Protein AF-A0A024U697-F1 (afdb_monomer_lite)

pLDDT: mean 77.36, std 19.33, range [42.03, 96.06]

Foldseek 3Di:
DDDDDDDPPPPPPPPPPPPCVPAPDDPLVVLVVQLVVCCVVCVPCSVVSVVSVVVSVVVVVVVVVVVVVCVVVVVHD

Structure (mmCIF, N/CA/C/O backbone):
data_AF-A0A024U697-F1
#
_entry.id   AF-A0A024U697-F1
#
loop_
_atom_site.group_PDB
_atom_site.id
_atom_site.type_symbol
_atom_site.label_atom_id
_atom_site.label_alt_id
_atom_site.label_comp_id
_atom_site.label_asym_id
_atom_site.la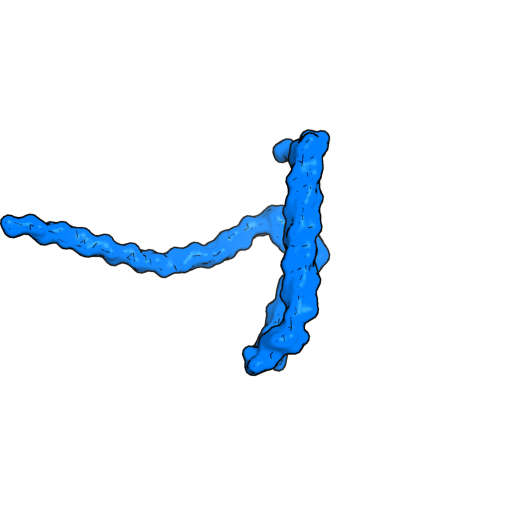bel_entity_id
_atom_site.label_seq_id
_atom_site.pdbx_PDB_ins_code
_atom_site.Cartn_x
_atom_site.Cartn_y
_atom_site.Cartn_z
_atom_site.occupancy
_atom_site.B_iso_or_equiv
_atom_site.auth_seq_id
_atom_site.auth_comp_id
_atom_site.auth_asym_id
_atom_site.auth_atom_id
_atom_site.pdbx_PDB_model_num
ATOM 1 N N . MET A 1 1 ? 21.358 -45.112 28.670 1.00 44.44 1 MET A N 1
ATOM 2 C CA . MET A 1 1 ? 20.553 -43.978 29.170 1.00 44.44 1 MET A CA 1
ATOM 3 C C . MET A 1 1 ? 21.184 -42.712 28.610 1.00 44.44 1 MET A C 1
ATOM 5 O O . MET A 1 1 ? 22.170 -42.255 29.163 1.00 44.44 1 MET A O 1
ATOM 9 N N . SER A 1 2 ? 20.715 -42.220 27.463 1.00 48.38 2 SER A N 1
ATOM 10 C CA . SER A 1 2 ? 21.266 -41.015 26.825 1.00 48.38 2 SER A CA 1
ATOM 11 C C . SER A 1 2 ? 20.142 -40.013 26.645 1.00 48.38 2 SER A C 1
ATOM 13 O O . SER A 1 2 ? 19.297 -40.162 25.765 1.00 48.38 2 SER A O 1
ATOM 15 N N . THR A 1 3 ? 20.105 -39.019 27.520 1.00 54.81 3 THR A N 1
ATOM 16 C CA . THR A 1 3 ? 19.205 -37.876 27.421 1.00 54.81 3 THR A CA 1
ATOM 17 C C . THR A 1 3 ? 19.761 -36.907 26.377 1.00 54.81 3 THR A C 1
ATOM 19 O O . THR A 1 3 ? 20.877 -36.409 26.494 1.00 54.81 3 THR A O 1
ATOM 22 N N . ARG A 1 4 ? 18.991 -36.663 25.311 1.00 58.75 4 ARG A N 1
ATOM 23 C CA . ARG A 1 4 ? 19.240 -35.561 24.369 1.00 58.75 4 ARG A CA 1
ATOM 24 C C . ARG A 1 4 ? 18.773 -34.266 25.042 1.00 58.75 4 ARG A C 1
ATOM 26 O O . ARG A 1 4 ? 17.662 -34.272 25.575 1.00 58.75 4 ARG A O 1
ATOM 33 N N . PRO A 1 5 ? 19.535 -33.163 25.014 1.00 53.78 5 PRO A N 1
ATOM 34 C CA . PRO A 1 5 ? 18.983 -31.887 25.430 1.00 53.78 5 PRO A CA 1
ATOM 35 C C . PRO A 1 5 ? 17.982 -31.407 24.372 1.00 53.78 5 PRO A C 1
ATOM 37 O O . PRO A 1 5 ? 18.242 -31.464 23.167 1.00 53.78 5 PRO A O 1
ATOM 40 N N . ALA A 1 6 ? 16.814 -30.978 24.846 1.00 51.28 6 ALA A N 1
ATOM 41 C CA . ALA A 1 6 ? 15.785 -30.353 24.037 1.00 51.28 6 ALA A CA 1
ATOM 42 C C . ALA A 1 6 ? 16.276 -28.978 23.568 1.00 51.28 6 ALA A C 1
ATOM 44 O O . ALA A 1 6 ? 16.699 -28.147 24.371 1.00 51.28 6 ALA A O 1
ATOM 45 N N . ALA A 1 7 ? 16.216 -28.754 22.258 1.00 45.91 7 ALA A N 1
ATOM 46 C CA . ALA A 1 7 ? 16.410 -27.450 21.655 1.00 45.91 7 ALA A CA 1
ATOM 47 C C . ALA A 1 7 ? 15.302 -26.503 22.137 1.00 45.91 7 ALA A C 1
ATOM 49 O O . ALA A 1 7 ? 14.157 -26.606 21.703 1.00 45.91 7 ALA A O 1
ATOM 50 N N . ALA A 1 8 ? 15.644 -25.571 23.023 1.00 42.03 8 ALA A N 1
ATOM 51 C CA . ALA A 1 8 ? 14.829 -24.392 23.273 1.00 42.03 8 ALA A CA 1
ATOM 52 C C . ALA A 1 8 ? 15.133 -23.370 22.170 1.00 42.03 8 ALA A C 1
ATOM 54 O O . ALA A 1 8 ? 15.921 -22.444 22.343 1.00 42.03 8 ALA A O 1
ATOM 5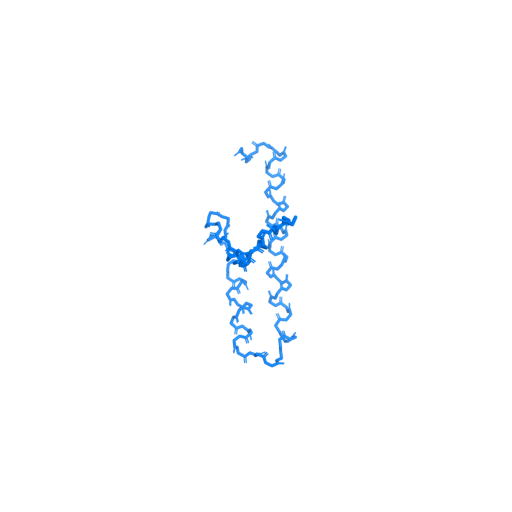5 N N . ALA A 1 9 ? 14.540 -23.586 20.997 1.00 44.66 9 ALA A N 1
ATOM 56 C CA . ALA A 1 9 ? 14.400 -22.540 20.000 1.00 44.66 9 ALA A CA 1
ATOM 57 C C . ALA A 1 9 ? 13.341 -21.559 20.515 1.00 44.66 9 ALA A C 1
ATOM 59 O O . ALA A 1 9 ? 12.148 -21.722 20.258 1.00 44.66 9 ALA A O 1
ATOM 60 N N . SER A 1 10 ? 13.773 -20.551 21.273 1.00 47.56 10 SER A N 1
ATOM 61 C CA . SER A 1 10 ? 13.005 -19.317 21.396 1.00 47.56 10 SER A CA 1
ATOM 62 C C . SER A 1 10 ? 12.949 -18.713 20.000 1.00 47.56 10 SER A C 1
ATOM 64 O O . SER A 1 10 ? 13.910 -18.109 19.531 1.00 47.56 10 SER A O 1
ATOM 66 N N . ALA A 1 11 ? 11.856 -18.980 19.291 1.00 45.31 11 ALA A N 1
ATOM 67 C CA . ALA A 1 11 ? 11.558 -18.355 18.019 1.00 45.31 11 ALA A CA 1
ATOM 68 C C . ALA A 1 11 ? 11.300 -16.868 18.277 1.00 45.31 11 ALA A C 1
ATOM 70 O O . ALA A 1 11 ? 10.163 -16.444 18.482 1.00 45.31 11 ALA A O 1
ATOM 71 N N . GLU A 1 12 ? 12.365 -16.073 18.285 1.00 51.22 12 GLU A N 1
ATOM 72 C CA . GLU A 1 12 ? 12.253 -14.662 17.959 1.00 51.22 12 GLU A CA 1
ATOM 73 C C . GLU A 1 12 ? 11.706 -14.619 16.533 1.00 51.22 12 GLU A C 1
ATOM 75 O O . GLU A 1 12 ? 12.404 -14.928 15.564 1.00 51.22 12 GLU A O 1
ATOM 80 N N . LEU A 1 13 ? 10.403 -14.354 16.409 1.00 48.84 13 LEU A N 1
ATOM 81 C CA . LEU A 1 13 ? 9.794 -14.041 15.125 1.00 48.84 13 LEU A CA 1
ATOM 82 C C . LEU A 1 13 ? 10.676 -12.961 14.495 1.00 48.84 13 LEU A C 1
ATOM 84 O O . LEU A 1 13 ? 10.876 -11.930 15.143 1.00 48.84 13 LEU A O 1
ATOM 88 N N . PRO A 1 14 ? 11.239 -13.173 13.293 1.00 50.94 14 PRO A N 1
ATOM 89 C CA . PRO A 1 14 ? 12.096 -12.175 12.688 1.00 50.94 14 PRO A CA 1
ATOM 90 C C . PRO A 1 14 ? 11.260 -10.909 12.549 1.00 50.94 14 PRO A C 1
ATOM 92 O O . PRO A 1 14 ? 10.288 -10.880 11.787 1.00 50.94 14 PRO A O 1
ATOM 95 N N . VAL A 1 15 ? 11.605 -9.878 13.331 1.00 56.53 15 VAL A N 1
ATOM 96 C CA . VAL A 1 15 ? 11.102 -8.530 13.097 1.00 56.53 15 VAL A CA 1
ATOM 97 C C . VAL A 1 15 ? 11.437 -8.274 11.640 1.00 56.53 15 VAL A C 1
ATOM 99 O O . VAL A 1 15 ? 12.594 -8.414 11.243 1.00 56.53 15 VAL A O 1
ATOM 102 N N . MET A 1 16 ? 10.406 -8.103 10.813 1.00 52.81 16 MET A N 1
ATOM 103 C CA . MET A 1 16 ? 10.567 -7.992 9.370 1.00 52.81 16 MET A CA 1
ATOM 104 C C . MET A 1 16 ? 11.588 -6.891 9.136 1.00 52.81 16 MET A C 1
ATOM 106 O O . MET A 1 16 ? 11.284 -5.724 9.369 1.00 52.81 16 MET A O 1
ATOM 110 N N . ALA A 1 17 ? 12.814 -7.280 8.783 1.00 46.47 17 ALA A N 1
ATOM 111 C CA . ALA A 1 17 ? 13.901 -6.352 8.577 1.00 46.47 17 ALA A CA 1
ATOM 112 C C . ALA A 1 17 ? 13.453 -5.450 7.433 1.00 46.47 17 ALA A C 1
ATOM 114 O O . ALA A 1 17 ? 13.402 -5.867 6.272 1.00 46.47 17 ALA A O 1
ATOM 115 N N . SER A 1 18 ? 13.027 -4.241 7.788 1.00 54.72 18 SER A N 1
ATOM 116 C CA . SER A 1 18 ? 12.716 -3.178 6.854 1.00 54.72 18 SER A CA 1
ATOM 117 C C . SER A 1 18 ? 14.003 -2.896 6.101 1.00 54.72 18 SER A C 1
ATOM 119 O O . SER A 1 18 ? 14.841 -2.146 6.580 1.00 54.72 18 SER A O 1
ATOM 121 N N . ASN A 1 19 ? 14.202 -3.570 4.965 1.00 55.31 19 ASN A N 1
ATOM 122 C CA . ASN A 1 19 ? 15.304 -3.273 4.067 1.00 55.31 19 ASN A CA 1
ATOM 123 C C . ASN A 1 19 ? 15.069 -1.841 3.549 1.00 55.31 19 ASN A C 1
ATOM 125 O O . ASN A 1 19 ? 14.139 -1.651 2.748 1.00 55.31 19 ASN A O 1
ATOM 129 N N . PRO A 1 20 ? 15.832 -0.841 4.021 1.00 51.41 20 PRO A N 1
ATOM 130 C CA . PRO A 1 20 ? 15.443 0.561 3.890 1.00 51.41 20 PRO A CA 1
ATOM 131 C C . PRO A 1 20 ? 15.439 1.007 2.415 1.00 51.41 20 PRO A C 1
ATOM 133 O O . PRO A 1 20 ? 14.520 1.669 1.942 1.00 51.41 20 PRO A O 1
ATOM 136 N N . GLY A 1 21 ? 16.339 0.461 1.593 1.00 53.00 21 GLY A N 1
ATOM 137 C CA . GLY A 1 21 ? 16.466 0.855 0.184 1.00 53.00 21 GLY A CA 1
ATOM 138 C C . GLY A 1 21 ? 15.302 0.452 -0.729 1.00 53.00 21 GLY A C 1
ATOM 139 O O . GLY A 1 21 ? 15.106 1.056 -1.784 1.00 53.00 21 GLY A O 1
ATOM 140 N N . GLN A 1 22 ? 14.496 -0.549 -0.349 1.00 53.81 22 GLN A N 1
ATOM 141 C CA . GLN A 1 22 ? 13.308 -0.880 -1.126 1.00 53.81 22 GLN A CA 1
ATOM 142 C C . GLN A 1 22 ? 12.149 0.034 -0.677 1.00 53.81 22 GLN A C 1
ATOM 144 O O . GLN A 1 22 ? 11.499 0.641 -1.510 1.00 53.81 22 GLN A O 1
ATOM 149 N N . TRP A 1 23 ? 11.860 0.231 0.597 1.00 50.53 23 TRP A N 1
ATOM 150 C CA . TRP A 1 23 ? 10.562 0.801 1.000 1.00 50.53 23 TRP A CA 1
ATOM 151 C C . TRP A 1 23 ? 10.540 2.306 1.279 1.00 50.53 23 TRP A C 1
ATOM 153 O O . TRP A 1 23 ? 9.461 2.836 1.521 1.00 50.53 23 TRP A O 1
ATOM 163 N N . GLU A 1 24 ? 11.677 2.999 1.252 1.00 53.25 24 GLU A N 1
ATOM 164 C CA . GLU A 1 24 ? 11.752 4.317 1.897 1.00 53.25 24 GLU A CA 1
ATOM 165 C C . GLU A 1 24 ? 11.369 5.533 1.053 1.00 53.25 24 GLU A C 1
ATOM 167 O O . GLU A 1 24 ? 11.088 6.573 1.634 1.00 53.25 24 GLU A O 1
ATOM 172 N N . MET A 1 25 ? 11.273 5.442 -0.275 1.00 55.25 25 MET A N 1
ATOM 173 C CA . MET A 1 25 ? 10.996 6.625 -1.105 1.00 55.25 25 MET A CA 1
ATOM 174 C C . MET A 1 25 ? 9.976 6.304 -2.201 1.00 55.25 25 MET A C 1
ATOM 176 O O . MET A 1 25 ? 10.343 5.989 -3.333 1.00 55.25 25 MET A O 1
ATOM 180 N N . GLY A 1 26 ? 8.678 6.338 -1.882 1.00 71.62 26 GLY A N 1
ATOM 181 C CA . GLY A 1 26 ? 7.645 6.217 -2.912 1.00 71.62 26 GLY A CA 1
ATOM 182 C C . GLY A 1 26 ? 6.199 6.187 -2.419 1.00 71.62 26 GLY A C 1
ATOM 183 O O . GLY A 1 26 ? 5.915 6.064 -1.232 1.00 71.62 26 GLY A O 1
ATOM 184 N N . GLU A 1 27 ? 5.278 6.233 -3.384 1.00 80.56 27 GLU A N 1
ATOM 185 C CA . GLU A 1 27 ? 3.815 6.174 -3.218 1.00 80.56 27 GLU A CA 1
ATOM 186 C C . GLU A 1 27 ? 3.345 5.035 -2.287 1.00 80.56 27 GLU A C 1
ATOM 188 O O . GLU A 1 27 ? 2.394 5.196 -1.522 1.00 80.56 27 GLU A O 1
ATOM 193 N N . CYS A 1 28 ? 4.042 3.891 -2.279 1.00 88.06 28 CYS A N 1
ATOM 194 C CA . CYS A 1 28 ? 3.673 2.756 -1.429 1.00 88.06 28 CYS A CA 1
ATOM 195 C C . CYS A 1 28 ? 3.855 3.039 0.070 1.00 88.06 28 CYS A C 1
ATOM 197 O O . CYS A 1 28 ? 3.141 2.451 0.878 1.00 88.06 28 CYS A O 1
ATOM 199 N N . THR A 1 29 ? 4.793 3.906 0.456 1.00 87.50 29 THR A N 1
ATOM 200 C CA . THR A 1 29 ? 5.061 4.255 1.861 1.00 87.50 29 THR A CA 1
ATOM 201 C C . THR A 1 29 ? 3.928 5.103 2.428 1.00 87.50 29 THR A C 1
ATOM 203 O O . THR A 1 29 ? 3.487 4.880 3.553 1.00 87.50 29 THR A O 1
ATOM 206 N N . GLU A 1 30 ? 3.386 6.014 1.620 1.00 90.12 30 GLU A N 1
ATOM 207 C CA . GLU A 1 30 ? 2.226 6.826 1.993 1.00 90.12 30 GLU A CA 1
ATOM 208 C C . GLU A 1 30 ? 0.957 5.972 2.093 1.00 90.12 30 GLU A C 1
ATOM 210 O O . GLU A 1 30 ? 0.202 6.095 3.057 1.00 90.12 30 GLU A O 1
ATOM 215 N N . LEU A 1 31 ? 0.769 5.015 1.177 1.00 90.94 31 LEU A N 1
ATOM 216 C CA . LEU A 1 31 ? -0.326 4.042 1.267 1.00 90.94 31 LEU A CA 1
ATOM 217 C C . LEU A 1 31 ? -0.197 3.132 2.496 1.00 90.94 31 LEU A C 1
ATOM 219 O O . LEU A 1 31 ? -1.202 2.816 3.133 1.00 90.94 31 LEU A O 1
ATOM 223 N N . GLN A 1 32 ? 1.027 2.751 2.871 1.00 91.06 32 GLN A N 1
ATOM 224 C CA . GLN A 1 32 ? 1.275 2.001 4.101 1.00 91.06 32 GLN A CA 1
ATOM 225 C C . GLN A 1 32 ? 0.863 2.813 5.330 1.00 91.06 32 GLN A C 1
ATOM 227 O O . GLN A 1 32 ? 0.079 2.320 6.140 1.00 91.06 32 GLN A O 1
ATOM 232 N N . LYS A 1 33 ? 1.336 4.060 5.448 1.00 92.38 33 LYS A N 1
ATOM 233 C CA . LYS A 1 33 ? 0.977 4.959 6.556 1.00 92.38 33 LYS A CA 1
ATOM 234 C C . LYS A 1 33 ? -0.532 5.178 6.633 1.00 92.38 33 LYS A C 1
ATOM 236 O O . LYS A 1 33 ? -1.101 5.052 7.710 1.00 92.38 33 LYS A O 1
ATOM 241 N N . ALA A 1 34 ? -1.190 5.428 5.499 1.00 92.62 34 ALA A N 1
ATOM 242 C CA . ALA A 1 34 ? -2.641 5.596 5.440 1.00 92.62 34 ALA A CA 1
ATOM 243 C C . ALA A 1 34 ? -3.386 4.339 5.918 1.00 92.62 34 ALA A C 1
ATOM 245 O O . ALA A 1 34 ? 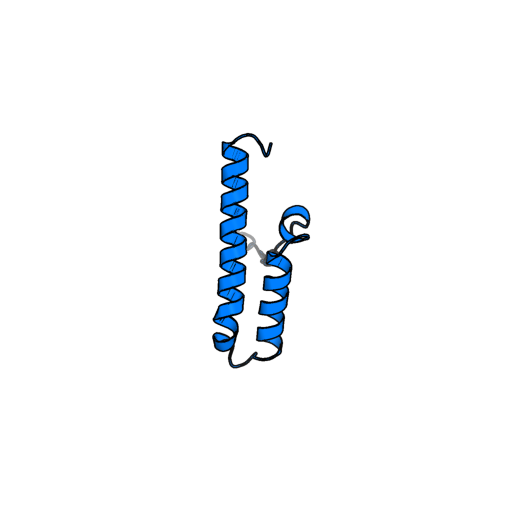-4.332 4.434 6.698 1.00 92.62 34 ALA A O 1
ATOM 246 N N . SER A 1 35 ? -2.923 3.154 5.510 1.00 92.56 35 SER A N 1
ATOM 247 C CA . SER A 1 35 ? -3.520 1.886 5.939 1.00 92.56 35 SER A CA 1
ATOM 248 C C . SER A 1 35 ? -3.356 1.623 7.439 1.00 92.56 35 SER A C 1
ATOM 250 O O . SER A 1 35 ? -4.288 1.139 8.078 1.00 92.56 35 SER A O 1
ATOM 252 N N . LEU A 1 36 ? -2.204 1.987 8.014 1.00 93.62 36 LEU A N 1
ATOM 253 C CA . LEU A 1 36 ? -1.944 1.860 9.448 1.00 93.62 36 LEU A CA 1
ATOM 254 C C . LEU A 1 36 ? -2.796 2.845 10.247 1.00 93.62 36 LEU A C 1
ATOM 256 O O . LEU A 1 36 ? -3.480 2.426 11.177 1.00 93.62 36 LEU A O 1
ATOM 260 N N . LYS A 1 37 ? -2.851 4.107 9.812 1.00 95.50 37 LYS A N 1
ATOM 261 C CA . LYS A 1 37 ? -3.690 5.138 10.430 1.00 95.50 37 LYS A CA 1
ATOM 262 C C . LYS A 1 37 ? -5.166 4.731 10.456 1.00 95.50 37 LYS A C 1
ATOM 264 O O . LYS A 1 37 ? -5.830 4.879 11.476 1.00 95.50 37 LYS A O 1
ATOM 269 N N . CYS A 1 38 ? -5.670 4.139 9.371 1.00 96.06 38 CYS A N 1
ATOM 270 C CA . CYS A 1 38 ? -7.046 3.648 9.343 1.00 96.06 38 CYS A CA 1
ATOM 271 C C . CYS A 1 38 ? -7.298 2.566 10.408 1.00 96.06 38 CYS A C 1
ATOM 273 O O . CYS A 1 38 ? -8.335 2.604 11.067 1.00 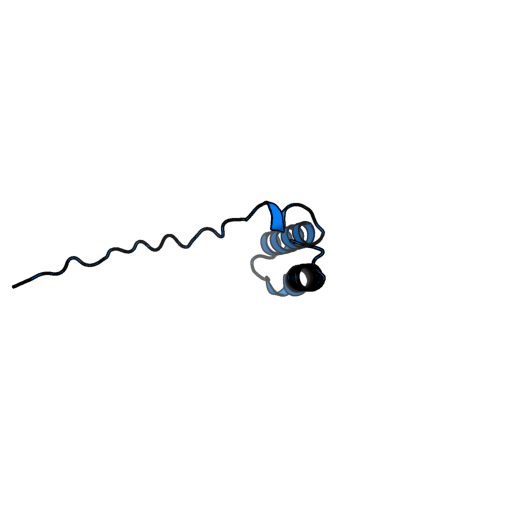96.06 38 CYS A O 1
ATOM 275 N N . ILE A 1 39 ? -6.363 1.625 10.619 1.00 94.94 39 ILE A N 1
ATOM 276 C CA . ILE A 1 39 ? -6.487 0.612 11.686 1.00 94.94 39 ILE A CA 1
ATOM 277 C C . ILE A 1 39 ? -6.464 1.263 13.066 1.00 94.94 39 ILE A C 1
ATOM 279 O O . ILE A 1 39 ? -7.228 0.843 13.931 1.00 94.94 39 ILE A O 1
ATOM 283 N N . GLU A 1 40 ? -5.577 2.234 13.284 1.00 94.75 40 GLU A N 1
ATOM 284 C CA . GLU A 1 40 ? -5.465 2.944 14.562 1.00 94.75 40 GLU A CA 1
ATOM 285 C C . GLU A 1 40 ? -6.795 3.614 14.936 1.00 94.75 40 GLU A C 1
ATOM 287 O O . GLU A 1 40 ? -7.227 3.525 16.083 1.00 94.75 40 GLU A O 1
ATOM 292 N N . GLU A 1 41 ? -7.491 4.191 13.954 1.00 94.88 41 GLU A N 1
ATOM 293 C CA . GLU A 1 41 ? -8.792 4.844 14.139 1.00 94.88 41 GLU A CA 1
ATOM 294 C C . GLU A 1 41 ? -9.975 3.851 14.161 1.00 94.88 41 GLU A C 1
ATOM 296 O O . GLU A 1 41 ? -10.983 4.098 14.822 1.00 94.88 41 GLU A O 1
ATOM 301 N N . ASN A 1 42 ? -9.866 2.710 13.470 1.00 93.00 42 ASN A N 1
ATOM 302 C CA . ASN A 1 42 ? -10.956 1.744 13.258 1.00 93.00 42 ASN A CA 1
ATOM 303 C C . ASN A 1 42 ? -10.607 0.338 13.771 1.00 93.00 42 ASN A C 1
ATOM 305 O O . ASN A 1 42 ? -10.894 -0.665 13.110 1.00 93.00 42 ASN A O 1
ATOM 309 N N . TYR A 1 43 ? -9.989 0.236 14.949 1.00 88.56 43 TYR A N 1
ATOM 310 C CA . TYR A 1 43 ? -9.427 -1.027 15.446 1.00 88.56 43 TYR A CA 1
ATOM 311 C C . TYR A 1 43 ? -10.439 -2.189 15.492 1.00 88.56 43 TYR A C 1
ATOM 313 O O . TYR A 1 43 ? -10.092 -3.330 15.184 1.00 88.56 43 TYR A O 1
ATOM 321 N N . THR A 1 44 ? -11.701 -1.902 15.821 1.00 93.25 44 THR A N 1
ATOM 322 C CA . THR A 1 44 ? -12.800 -2.883 15.866 1.00 93.25 44 THR A CA 1
ATOM 323 C C . THR A 1 44 ? -13.384 -3.219 14.494 1.00 93.25 44 THR A C 1
ATOM 325 O O . THR A 1 44 ? -13.908 -4.314 14.308 1.00 93.25 44 THR A O 1
ATOM 328 N N . GLN A 1 45 ? -13.276 -2.314 13.519 1.00 92.75 45 GLN A N 1
ATOM 329 C CA . GLN A 1 45 ? -13.861 -2.444 12.182 1.00 92.75 45 GLN A CA 1
ATOM 330 C C . GLN A 1 45 ? -12.781 -2.361 11.101 1.00 92.75 45 GLN A C 1
ATOM 332 O O . GLN A 1 45 ? -12.856 -1.564 10.166 1.00 92.75 45 GLN A O 1
ATOM 337 N N . ARG A 1 46 ? -11.768 -3.229 11.200 1.00 89.06 46 ARG A N 1
ATOM 338 C CA . ARG A 1 46 ? -10.661 -3.305 10.228 1.00 89.06 46 ARG A CA 1
ATOM 339 C C . ARG A 1 46 ? -11.116 -3.460 8.775 1.00 89.06 46 ARG A C 1
ATOM 341 O O . ARG A 1 46 ? -10.398 -3.034 7.877 1.00 89.06 46 ARG A O 1
ATOM 348 N N . SER A 1 47 ? -12.293 -4.043 8.541 1.00 93.62 47 SER A N 1
ATOM 349 C CA . SER A 1 47 ? -12.905 -4.168 7.213 1.00 93.62 47 SER A CA 1
ATOM 350 C C . SER A 1 47 ? -13.097 -2.824 6.508 1.00 93.62 47 SER A C 1
ATOM 352 O O . SER A 1 47 ? -12.997 -2.766 5.285 1.00 93.62 47 SER A O 1
ATOM 354 N N . ASN A 1 48 ? -13.300 -1.738 7.259 1.00 93.69 48 ASN A N 1
ATOM 355 C CA . ASN A 1 48 ? -13.448 -0.388 6.706 1.00 93.69 48 ASN A CA 1
ATOM 356 C C . ASN A 1 48 ? -12.143 0.108 6.064 1.00 93.69 48 ASN A C 1
ATOM 358 O O . ASN A 1 48 ? -12.160 0.989 5.212 1.00 93.69 48 ASN A O 1
ATOM 362 N N . CYS A 1 49 ? -11.012 -0.502 6.424 1.00 96.06 49 CYS A N 1
ATOM 363 C CA . CYS A 1 49 ? -9.693 -0.157 5.910 1.00 96.06 49 CYS A CA 1
ATOM 364 C C . CYS A 1 49 ? -9.261 -0.999 4.703 1.00 96.06 49 CYS A C 1
ATOM 366 O O . CYS A 1 49 ? -8.136 -0.840 4.224 1.00 96.06 49 CYS A O 1
ATOM 368 N N . ASN A 1 50 ? -10.125 -1.893 4.203 1.00 94.88 50 ASN A N 1
ATOM 369 C CA . ASN A 1 50 ? -9.785 -2.820 3.122 1.00 94.88 50 ASN A CA 1
ATOM 370 C C . ASN A 1 50 ? -9.246 -2.104 1.880 1.00 94.88 50 ASN A C 1
ATOM 372 O O . ASN A 1 50 ? -8.250 -2.549 1.315 1.00 94.88 50 ASN A O 1
ATOM 376 N N . GLU A 1 51 ? -9.834 -0.968 1.502 1.00 95.25 51 GLU A N 1
ATOM 377 C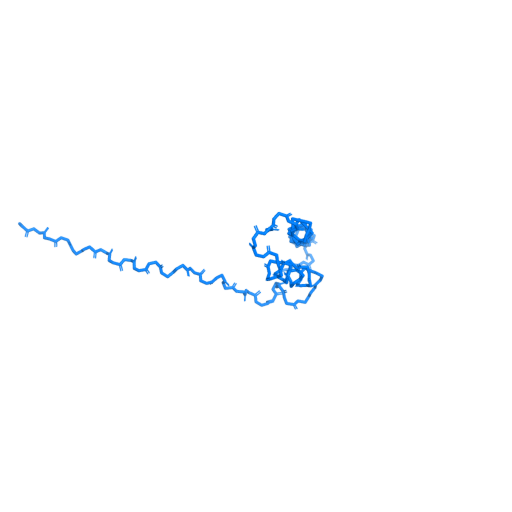 CA . GLU A 1 51 ? -9.374 -0.187 0.352 1.00 95.25 51 GLU A CA 1
ATOM 378 C C . GLU A 1 51 ? -7.913 0.266 0.507 1.00 95.25 51 GLU A C 1
ATOM 380 O O . GLU A 1 51 ? -7.114 0.115 -0.419 1.00 95.25 51 GLU A O 1
ATOM 385 N N . TYR A 1 52 ? -7.519 0.745 1.692 1.00 93.75 52 TYR A N 1
ATOM 386 C CA . TYR A 1 52 ? -6.136 1.151 1.950 1.00 93.75 52 TYR A CA 1
ATOM 387 C C . TYR A 1 52 ? -5.165 -0.031 1.835 1.00 93.75 52 TYR A C 1
ATOM 389 O O . TYR A 1 52 ? -4.077 0.119 1.270 1.00 93.75 52 TYR A O 1
ATOM 397 N N . PHE A 1 53 ? -5.553 -1.222 2.307 1.00 93.44 53 PHE A N 1
ATOM 398 C CA . PHE A 1 53 ? -4.718 -2.420 2.163 1.00 93.44 53 PHE A CA 1
ATOM 399 C C . PHE A 1 53 ? -4.618 -2.899 0.721 1.00 93.44 53 PHE A C 1
ATOM 401 O O . PHE A 1 53 ? -3.529 -3.298 0.306 1.00 93.44 53 PHE A O 1
ATOM 408 N N . GLU A 1 54 ? -5.717 -2.882 -0.036 1.00 95.44 54 GLU A N 1
ATOM 409 C CA . GLU A 1 54 ? -5.700 -3.266 -1.449 1.00 95.44 54 GLU A CA 1
ATOM 410 C C . GLU A 1 54 ? -4.795 -2.324 -2.241 1.00 95.44 54 GLU A C 1
ATOM 412 O O . GLU A 1 54 ? -3.874 -2.784 -2.914 1.00 95.44 54 GLU A O 1
ATOM 417 N N . ARG A 1 55 ? -4.942 -1.005 -2.063 1.00 94.00 55 ARG A N 1
ATOM 418 C CA . ARG A 1 55 ? -4.076 -0.015 -2.722 1.00 94.00 55 ARG A CA 1
ATOM 419 C C . ARG A 1 55 ? -2.603 -0.211 -2.368 1.00 94.00 55 ARG A C 1
ATOM 421 O O . ARG A 1 55 ? -1.744 -0.200 -3.252 1.00 94.00 55 ARG A O 1
ATOM 428 N N . TYR A 1 56 ? -2.291 -0.447 -1.093 1.00 92.50 56 TYR A N 1
ATOM 429 C CA . TYR A 1 56 ? -0.925 -0.750 -0.668 1.00 92.50 56 TYR A CA 1
ATOM 430 C C . TYR A 1 56 ? -0.388 -2.044 -1.310 1.00 92.50 56 TYR A C 1
ATOM 432 O O . TYR A 1 56 ? 0.732 -2.067 -1.833 1.00 92.50 56 TYR A O 1
ATOM 440 N N . ARG A 1 57 ? -1.187 -3.121 -1.338 1.00 91.56 57 ARG A N 1
ATOM 441 C CA . ARG A 1 57 ? -0.823 -4.400 -1.975 1.00 91.56 57 ARG A CA 1
ATOM 442 C C . ARG A 1 57 ? -0.600 -4.254 -3.477 1.00 91.56 57 ARG A C 1
ATOM 444 O O . ARG A 1 57 ? 0.375 -4.795 -4.004 1.00 91.56 57 ARG A O 1
ATOM 451 N N . GLU A 1 58 ? -1.451 -3.506 -4.163 1.00 93.94 58 GLU A N 1
ATOM 452 C CA . GLU A 1 58 ? -1.288 -3.212 -5.583 1.00 93.94 58 GLU A CA 1
ATOM 453 C C . GLU A 1 58 ? -0.007 -2.436 -5.858 1.00 93.94 58 GLU A C 1
ATOM 455 O O . GLU A 1 58 ? 0.730 -2.782 -6.783 1.00 93.94 58 GLU A O 1
ATOM 460 N N . CYS A 1 59 ? 0.299 -1.433 -5.033 1.00 91.81 59 CYS A N 1
ATOM 461 C CA . CYS A 1 59 ? 1.529 -0.662 -5.160 1.00 91.81 59 CYS A CA 1
ATOM 462 C C . CYS A 1 59 ? 2.764 -1.570 -5.060 1.00 91.81 59 CYS A C 1
ATOM 464 O O . CYS A 1 59 ? 3.644 -1.550 -5.928 1.00 91.81 59 CYS A O 1
ATOM 466 N N . LYS A 1 60 ? 2.782 -2.472 -4.069 1.00 89.38 60 LYS A N 1
ATOM 467 C CA . LYS A 1 60 ? 3.823 -3.502 -3.925 1.00 89.38 60 LYS A CA 1
ATOM 468 C C . LYS A 1 60 ? 3.954 -4.379 -5.166 1.00 89.38 60 LYS A C 1
ATOM 470 O O . LYS A 1 60 ? 5.068 -4.623 -5.632 1.00 89.38 60 LYS A O 1
ATOM 475 N N . LYS A 1 61 ? 2.825 -4.851 -5.698 1.00 90.19 61 LYS A N 1
ATOM 476 C CA . LYS A 1 61 ? 2.783 -5.734 -6.868 1.00 90.19 61 LYS A CA 1
ATOM 477 C C . LYS A 1 61 ? 3.306 -5.032 -8.121 1.00 90.19 61 LYS A C 1
ATOM 479 O O . LYS A 1 61 ? 4.172 -5.584 -8.796 1.00 90.19 61 LYS A O 1
ATOM 484 N N . LYS A 1 62 ? 2.837 -3.810 -8.398 1.00 89.62 62 LYS A N 1
ATOM 485 C CA . LYS A 1 62 ? 3.283 -2.978 -9.531 1.00 89.62 62 LYS A CA 1
ATOM 486 C C . LYS A 1 62 ? 4.780 -2.735 -9.468 1.00 89.62 62 LYS A C 1
ATOM 488 O O . LYS A 1 62 ? 5.490 -2.940 -10.447 1.00 89.62 62 LYS A O 1
ATOM 493 N N . ARG A 1 63 ? 5.275 -2.377 -8.289 1.00 87.50 63 ARG A N 1
ATOM 494 C CA . ARG A 1 63 ? 6.693 -2.121 -8.103 1.00 87.50 63 ARG A CA 1
ATOM 495 C C . ARG A 1 63 ? 7.551 -3.368 -8.278 1.00 87.50 63 ARG A C 1
ATOM 497 O O . ARG A 1 63 ? 8.591 -3.305 -8.925 1.00 87.50 63 ARG A O 1
ATOM 504 N N . HIS A 1 64 ? 7.124 -4.501 -7.729 1.00 86.75 64 HIS A N 1
ATOM 505 C CA . HIS A 1 64 ? 7.828 -5.759 -7.946 1.00 86.75 64 HIS A CA 1
ATOM 506 C C . HIS A 1 64 ? 7.860 -6.126 -9.435 1.00 86.75 64 HIS A C 1
ATOM 508 O O . HIS A 1 64 ? 8.918 -6.468 -9.955 1.00 86.75 64 HIS A O 1
ATOM 514 N N . ALA A 1 65 ? 6.737 -5.969 -10.141 1.00 89.75 65 ALA A N 1
ATOM 515 C CA . ALA A 1 65 ? 6.673 -6.179 -11.584 1.00 89.75 65 ALA A CA 1
ATOM 516 C C . ALA A 1 65 ? 7.618 -5.238 -12.352 1.00 89.75 65 ALA A C 1
ATOM 518 O 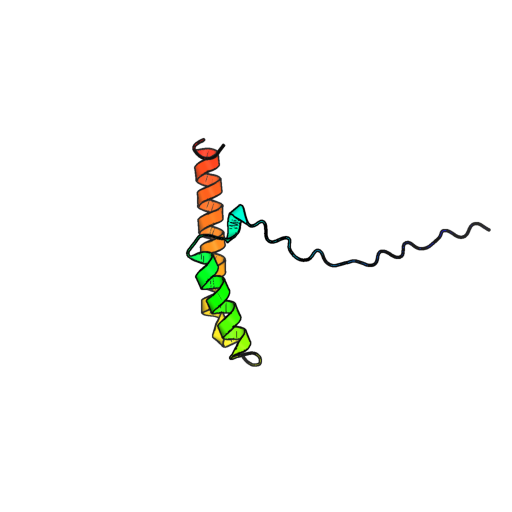O . ALA A 1 65 ? 8.317 -5.699 -13.251 1.00 89.75 65 ALA A O 1
ATOM 519 N N . ALA A 1 66 ? 7.706 -3.963 -11.963 1.00 88.88 66 ALA A N 1
ATOM 520 C CA . ALA A 1 66 ? 8.635 -3.000 -12.551 1.00 88.88 66 ALA A CA 1
ATOM 521 C C . ALA A 1 66 ? 10.104 -3.389 -12.316 1.00 88.88 66 ALA A C 1
ATOM 523 O O . ALA A 1 66 ? 10.899 -3.354 -13.249 1.00 88.88 66 ALA A O 1
ATOM 524 N N . ILE A 1 67 ? 10.459 -3.839 -11.106 1.00 86.81 67 ILE A N 1
ATOM 525 C CA . ILE A 1 67 ? 11.808 -4.341 -10.791 1.00 86.81 67 ILE A CA 1
ATOM 526 C C . ILE A 1 67 ? 12.139 -5.572 -11.642 1.00 86.81 67 ILE A C 1
ATOM 528 O O . ILE A 1 67 ? 13.224 -5.654 -12.213 1.00 86.81 67 ILE A O 1
ATOM 532 N N . LEU A 1 68 ? 11.211 -6.527 -11.757 1.00 89.75 68 LEU A N 1
ATOM 533 C CA . LEU A 1 68 ? 11.404 -7.709 -12.599 1.00 89.75 68 LEU A CA 1
ATOM 534 C C . LEU A 1 68 ? 11.558 -7.335 -14.076 1.00 89.75 68 LEU A C 1
ATOM 536 O O . LEU A 1 68 ? 12.408 -7.902 -14.757 1.00 89.75 68 LEU A O 1
ATOM 540 N N . ALA A 1 69 ? 10.765 -6.383 -14.570 1.00 91.88 69 ALA A N 1
ATOM 541 C CA . ALA A 1 69 ? 10.873 -5.883 -15.935 1.00 91.88 69 ALA A CA 1
ATOM 542 C C . ALA A 1 69 ? 12.221 -5.187 -16.175 1.00 91.88 69 ALA A C 1
ATOM 544 O O . ALA A 1 69 ? 12.882 -5.494 -17.159 1.00 91.88 69 ALA A O 1
ATOM 545 N N . ALA A 1 70 ? 12.669 -4.336 -15.249 1.00 87.94 70 ALA A N 1
ATOM 546 C CA . ALA A 1 70 ? 13.955 -3.647 -15.328 1.00 87.94 70 ALA A CA 1
ATOM 547 C C . ALA A 1 70 ? 15.145 -4.624 -15.309 1.00 87.94 70 ALA A C 1
ATOM 549 O O . ALA A 1 70 ? 16.081 -4.477 -16.090 1.00 87.94 70 ALA A O 1
ATOM 550 N N . ARG A 1 71 ? 15.081 -5.678 -14.482 1.00 88.69 71 ARG A N 1
ATOM 551 C CA . ARG A 1 71 ? 16.080 -6.762 -14.481 1.00 88.69 71 ARG A CA 1
ATOM 552 C C . ARG A 1 71 ? 16.100 -7.523 -15.801 1.00 88.69 71 ARG A C 1
ATOM 554 O O . ARG A 1 71 ? 17.169 -7.771 -16.343 1.00 88.69 71 ARG A O 1
ATOM 561 N N . ARG A 1 72 ? 14.927 -7.868 -16.348 1.00 92.62 72 ARG A N 1
ATOM 562 C CA . ARG A 1 72 ? 14.829 -8.519 -17.669 1.00 92.62 72 ARG A CA 1
ATOM 563 C C . ARG A 1 72 ? 15.344 -7.624 -18.795 1.00 92.62 72 ARG A C 1
ATOM 565 O O . ARG A 1 72 ? 15.934 -8.133 -19.736 1.00 92.62 72 ARG A O 1
ATOM 572 N N . ALA A 1 73 ? 15.122 -6.316 -18.692 1.00 94.19 73 ALA A N 1
ATOM 573 C CA . ALA A 1 73 ? 15.616 -5.325 -19.640 1.00 94.19 73 ALA A CA 1
ATOM 574 C C . ALA A 1 73 ? 17.114 -5.009 -19.462 1.00 94.19 73 ALA A C 1
ATOM 576 O O . ALA A 1 73 ? 17.668 -4.262 -20.262 1.00 94.19 73 ALA A O 1
ATOM 577 N N . GLY A 1 74 ? 17.766 -5.535 -18.418 1.00 91.62 74 GLY A N 1
ATOM 578 C CA . GLY A 1 74 ? 19.165 -5.242 -18.099 1.00 91.62 74 GLY A CA 1
ATOM 579 C C . GLY A 1 74 ? 19.412 -3.815 -17.598 1.00 91.62 74 GLY A C 1
ATOM 580 O O . GLY A 1 74 ? 20.559 -3.395 -17.509 1.00 91.62 74 GLY A O 1
ATOM 581 N N . THR A 1 75 ? 18.361 -3.057 -17.268 1.00 84.62 75 THR A N 1
ATOM 582 C CA . THR A 1 75 ? 18.469 -1.666 -16.791 1.00 84.62 75 THR A CA 1
ATOM 583 C C . THR A 1 75 ? 18.646 -1.571 -15.276 1.00 84.62 75 THR A C 1
ATOM 585 O O . THR A 1 75 ? 18.931 -0.498 -14.753 1.00 84.62 75 THR A O 1
ATOM 588 N N . LEU A 1 76 ? 18.432 -2.677 -14.562 1.00 75.38 76 LEU A N 1
ATOM 589 C CA . LEU A 1 76 ? 18.686 -2.815 -13.132 1.00 75.38 76 LEU A CA 1
ATOM 590 C C . LEU A 1 76 ? 19.636 -4.003 -12.942 1.00 75.38 76 LEU A C 1
ATOM 592 O O . LEU A 1 76 ? 19.192 -5.151 -13.028 1.00 75.38 76 LEU A O 1
ATOM 596 N N . SER A 1 77 ? 20.924 -3.705 -12.753 1.00 56.56 77 SER A N 1
ATOM 597 C CA . SER A 1 77 ? 22.002 -4.668 -12.480 1.00 56.56 77 SER A CA 1
ATOM 598 C C . SER A 1 77 ? 22.042 -5.077 -11.015 1.00 56.56 77 SER A C 1
ATOM 600 O O . SER A 1 77 ? 22.013 -4.149 -10.174 1.00 56.56 77 SER A O 1
#

Organism: NCBI:txid157072

InterPro domains:
  IPR009069 Cysteine alpha-hairpin motif superfamily [SSF47072] (27-64)
  IPR010625 CHCH [PF06747] (28-62)
  IPR051040 Cytochrome c oxidase-assembly factor COX23 [PTHR46811] (27-73)

Radius of gyration: 19.64 Å; chains: 1; bounding box: 36×51×49 Å

Secondary structure (DSSP, 8-state):
--PPPP-------------HHHHSSSHHHHHHHHHHHHHHH-TT-GGGGHHHHHHHHHHHHHHHHHHHHHHHTTS--

Sequence (77 aa):
MSTRPAAAASAELPVMASNPGQWEMGECTELQKASLKCIEENYTQRSNCNEYFERYRECKKKRHAAILAARRAGTLS